Protein AF-A0A2P4PQG3-F1 (afdb_monomer_lite)

Sequence (87 aa):
MGNRNSAQIRHFRKKKQDNCTIKNTYKFIDGRKYFKNKEWIYPLPVDEEECDRSQLQHFLFHHIWEENFSSPVKQILENGGKVLDVR

Foldseek 3Di:
DDDDDDDDPPPPPPPPPPPDPCPQQWDDDPNDIDGPDPVPPPVDDPDDVSVVVVVVVQVVVCVVVVDNDDDPCPVVVVVPHDDDDDD

Structure (mmCIF, N/CA/C/O backbone):
data_AF-A0A2P4PQG3-F1
#
_entry.id   AF-A0A2P4PQG3-F1
#
loop_
_atom_site.group_PDB
_atom_site.id
_atom_site.type_symbol
_atom_site.label_atom_id
_atom_site.label_alt_id
_atom_site.label_comp_id
_atom_site.label_asym_id
_atom_site.label_entity_id
_atom_site.label_seq_id
_atom_site.pdbx_PDB_ins_code
_atom_site.Cartn_x
_atom_site.Cartn_y
_atom_site.Cartn_z
_atom_site.occupancy
_atom_site.B_iso_or_equiv
_atom_site.auth_seq_id
_atom_site.auth_comp_id
_atom_site.auth_asym_id
_atom_site.auth_atom_id
_atom_site.pdbx_PDB_model_num
ATOM 1 N N . MET A 1 1 ? -62.012 -12.272 2.582 1.00 45.41 1 MET A N 1
ATOM 2 C CA . MET A 1 1 ? -61.121 -13.000 3.511 1.00 45.41 1 MET A CA 1
ATOM 3 C C . MET A 1 1 ? -59.774 -13.171 2.827 1.00 45.41 1 MET A C 1
ATOM 5 O O . MET A 1 1 ? -59.717 -13.847 1.814 1.00 45.41 1 MET A O 1
ATOM 9 N N . GLY A 1 2 ? -58.723 -12.497 3.289 1.00 43.88 2 GLY A N 1
ATOM 10 C CA . GLY A 1 2 ? -57.404 -12.571 2.652 1.00 43.88 2 GLY A CA 1
ATOM 11 C C . GLY A 1 2 ? -56.348 -11.955 3.555 1.00 43.88 2 GLY A C 1
ATOM 12 O O . GLY A 1 2 ? -56.051 -10.771 3.443 1.00 43.88 2 GLY A O 1
ATOM 13 N N . ASN A 1 3 ? -55.859 -12.749 4.504 1.00 46.19 3 ASN A N 1
ATOM 14 C CA . ASN A 1 3 ? -54.905 -12.327 5.521 1.00 46.19 3 ASN A CA 1
ATOM 15 C C . ASN A 1 3 ? -53.487 -12.311 4.919 1.00 46.19 3 ASN A C 1
ATOM 17 O O . ASN A 1 3 ? -53.006 -13.352 4.472 1.00 46.19 3 ASN A O 1
ATOM 21 N N . ARG A 1 4 ? -52.822 -11.149 4.867 1.00 52.06 4 ARG A N 1
ATOM 22 C CA . ARG A 1 4 ? -51.430 -11.020 4.398 1.00 52.06 4 ARG A CA 1
ATOM 23 C C . ARG A 1 4 ? -50.504 -10.894 5.603 1.00 52.06 4 ARG A C 1
ATOM 25 O O . ARG A 1 4 ? -50.146 -9.793 6.004 1.00 52.06 4 ARG A O 1
ATOM 32 N N . ASN A 1 5 ? -50.100 -12.027 6.164 1.00 49.19 5 ASN A N 1
ATOM 33 C CA . ASN A 1 5 ? -49.021 -12.057 7.144 1.00 49.19 5 ASN A CA 1
ATOM 34 C C . ASN A 1 5 ? -47.685 -11.989 6.392 1.00 49.19 5 ASN A C 1
ATOM 36 O O . ASN A 1 5 ? -47.190 -13.000 5.898 1.00 49.19 5 ASN A O 1
ATOM 40 N N . SER A 1 6 ? -47.107 -10.794 6.270 1.00 58.31 6 SER A N 1
ATOM 41 C CA . SER A 1 6 ? -45.732 -10.627 5.795 1.00 58.31 6 SER A CA 1
ATOM 42 C C . SER A 1 6 ? -44.765 -11.103 6.883 1.00 58.31 6 SER A C 1
ATOM 44 O O . SER A 1 6 ? -44.546 -10.410 7.877 1.00 58.31 6 SER A O 1
ATOM 46 N N . ALA A 1 7 ? -44.195 -12.296 6.717 1.00 55.50 7 ALA A N 1
ATOM 47 C CA . ALA A 1 7 ? -43.150 -12.796 7.601 1.00 55.50 7 ALA A CA 1
ATOM 48 C C . ALA A 1 7 ? -41.859 -11.983 7.390 1.00 55.50 7 ALA A C 1
ATOM 50 O O . ALA A 1 7 ? -41.165 -12.147 6.390 1.00 55.50 7 ALA A O 1
ATOM 51 N N . GLN A 1 8 ? -41.523 -11.098 8.332 1.00 55.88 8 GLN A N 1
ATOM 52 C CA . GLN A 1 8 ? -40.192 -10.496 8.399 1.00 55.88 8 GLN A CA 1
ATOM 53 C C . GLN A 1 8 ? -39.182 -11.576 8.807 1.00 55.88 8 GLN A C 1
ATOM 55 O O . GLN A 1 8 ? -39.096 -11.964 9.975 1.00 55.88 8 GLN A O 1
ATOM 60 N N . ILE A 1 9 ? -38.407 -12.067 7.838 1.00 52.72 9 ILE A N 1
ATOM 61 C CA . ILE A 1 9 ? -37.271 -12.956 8.086 1.00 52.72 9 ILE A CA 1
ATOM 62 C C . ILE A 1 9 ? -36.178 -12.124 8.764 1.00 52.72 9 ILE A C 1
ATOM 64 O O . ILE A 1 9 ? -35.391 -11.432 8.123 1.00 52.72 9 ILE A O 1
ATOM 68 N N . ARG A 1 10 ? -36.139 -12.166 10.097 1.00 56.69 10 ARG A N 1
ATOM 69 C CA . ARG A 1 10 ? -35.016 -11.634 10.871 1.00 56.69 10 ARG A CA 1
ATOM 70 C C . ARG A 1 10 ? -33.839 -12.585 10.687 1.00 56.69 10 ARG A C 1
ATOM 72 O O . ARG A 1 10 ? -33.795 -13.644 11.311 1.00 56.69 10 ARG A O 1
ATOM 79 N N . HIS A 1 11 ? -32.881 -12.214 9.841 1.00 47.88 11 HIS A N 1
ATOM 80 C CA . HIS A 1 11 ? -31.573 -12.862 9.810 1.00 47.88 11 HIS A CA 1
ATOM 81 C C . HIS A 1 11 ? -30.856 -12.588 11.138 1.00 47.88 11 HIS A C 1
ATOM 83 O O . HIS A 1 11 ? -30.089 -11.638 11.275 1.00 47.88 11 HIS A O 1
ATOM 89 N N . PHE A 1 12 ? -31.110 -13.422 12.146 1.00 55.97 12 PHE A N 1
ATOM 90 C CA . PHE A 1 12 ? -30.273 -13.465 13.334 1.00 55.97 12 PHE A CA 1
ATOM 91 C C . PHE A 1 12 ? -28.901 -13.982 12.909 1.00 55.97 12 PHE A C 1
ATOM 93 O O . PHE A 1 12 ? -28.693 -15.184 12.732 1.00 55.97 12 PHE A O 1
ATOM 100 N N . ARG A 1 13 ? -27.953 -13.058 12.728 1.00 56.81 13 ARG A N 1
ATOM 101 C CA . ARG A 1 13 ? -26.536 -13.382 12.586 1.00 56.81 13 ARG A CA 1
ATOM 102 C C . ARG A 1 13 ? -26.112 -14.051 13.893 1.00 56.81 13 ARG A C 1
ATOM 104 O O . ARG A 1 13 ? -25.844 -13.371 14.881 1.00 56.81 13 ARG A O 1
ATOM 111 N N . LYS A 1 14 ? -26.115 -15.389 13.931 1.00 50.91 14 LYS A N 1
ATOM 112 C CA . LYS A 1 14 ? -25.534 -16.150 15.043 1.00 50.91 14 LYS A CA 1
ATOM 113 C C . LYS A 1 14 ? -24.094 -15.666 15.188 1.00 50.91 14 LYS A C 1
ATOM 115 O O . LYS A 1 14 ? -23.278 -15.894 14.296 1.00 50.91 14 LYS A O 1
ATOM 120 N N . LYS A 1 15 ? -23.789 -14.962 16.283 1.00 51.94 15 LYS A N 1
ATOM 121 C CA . LYS A 1 15 ? -22.404 -14.704 16.679 1.00 51.94 15 LYS A CA 1
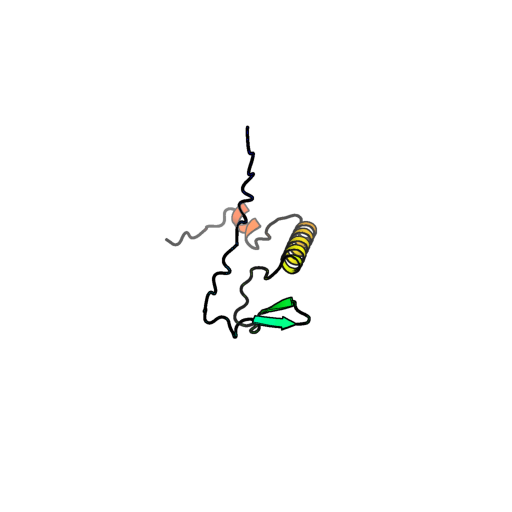ATOM 122 C C . LYS A 1 15 ? -21.778 -16.070 16.910 1.00 51.94 15 LYS A C 1
ATOM 124 O O . LYS A 1 15 ? -22.086 -16.741 17.891 1.00 51.94 15 LYS A O 1
ATOM 129 N N . LYS A 1 16 ? -20.961 -16.503 15.956 1.00 47.44 16 LYS A N 1
ATOM 130 C CA . LYS A 1 16 ? -20.117 -17.674 16.116 1.00 47.44 16 LYS A CA 1
ATOM 131 C C . LYS A 1 16 ? -19.147 -17.335 17.241 1.00 47.44 16 LYS A C 1
ATOM 133 O O . LYS A 1 16 ? -18.332 -16.425 17.111 1.00 47.44 16 LYS A O 1
ATOM 138 N N . GLN A 1 17 ? -19.324 -17.978 18.387 1.00 52.59 17 GLN A N 1
ATOM 139 C CA . GLN A 1 17 ? -18.392 -17.847 19.492 1.00 52.59 17 GLN A CA 1
ATOM 140 C C . GLN A 1 17 ? -17.193 -18.731 19.165 1.00 52.59 17 GLN A C 1
ATOM 142 O O . GLN A 1 17 ? -17.125 -19.893 19.554 1.00 52.59 17 GLN A O 1
ATOM 147 N N . ASP A 1 18 ? -16.281 -18.179 18.369 1.00 49.75 18 ASP A N 1
ATOM 148 C CA . ASP A 1 18 ? -14.998 -18.801 18.086 1.00 49.75 18 ASP A CA 1
ATOM 149 C C . ASP A 1 18 ? -14.144 -18.687 19.354 1.00 49.75 18 ASP A C 1
ATOM 151 O O . ASP A 1 18 ? -13.470 -17.685 19.599 1.00 49.75 18 ASP A O 1
ATOM 155 N N . ASN A 1 19 ? -14.207 -19.720 20.198 1.00 53.59 19 ASN A N 1
ATOM 156 C CA . ASN A 1 19 ? -13.227 -19.962 21.253 1.00 53.59 19 ASN A CA 1
ATOM 157 C C . ASN A 1 19 ? -11.885 -20.286 20.589 1.00 53.59 19 ASN A C 1
ATOM 159 O O . ASN A 1 19 ? -11.492 -21.440 20.465 1.00 53.59 19 ASN A O 1
ATOM 163 N N . CYS A 1 20 ? -11.205 -19.258 20.105 1.00 44.78 20 CYS A N 1
ATOM 164 C CA . CYS A 1 20 ? -9.862 -19.362 19.575 1.00 44.78 20 CYS A CA 1
ATOM 165 C C . CYS A 1 20 ? -8.909 -18.673 20.545 1.00 44.78 20 CYS A C 1
ATOM 167 O O . CYS A 1 20 ? -9.252 -17.696 21.214 1.00 44.78 20 CYS A O 1
ATOM 169 N N . THR A 1 21 ? -7.707 -19.222 20.625 1.00 50.75 21 THR A N 1
ATOM 170 C CA . THR A 1 21 ? -6.553 -18.883 21.466 1.00 50.75 21 THR A CA 1
ATOM 171 C C . THR A 1 21 ? -5.994 -17.464 21.203 1.00 50.75 21 THR A C 1
ATOM 173 O O . THR A 1 21 ? -4.797 -17.225 21.255 1.00 50.75 21 THR A O 1
ATOM 176 N N . ILE A 1 22 ? -6.868 -16.499 20.902 1.00 54.34 22 ILE A N 1
ATOM 177 C CA . ILE A 1 22 ? -6.622 -15.113 20.481 1.00 54.34 22 ILE A CA 1
ATOM 178 C C . ILE A 1 22 ? -6.651 -14.138 21.673 1.00 54.34 22 ILE A C 1
ATOM 180 O O . ILE A 1 22 ? -6.396 -12.944 21.521 1.00 54.34 22 ILE A O 1
ATOM 184 N N . LYS A 1 23 ? -6.923 -14.614 22.896 1.00 55.47 23 LYS A N 1
ATOM 185 C CA . LYS A 1 23 ? -7.044 -13.739 24.078 1.00 55.47 23 LYS A CA 1
ATOM 186 C C . LYS A 1 23 ? -5.789 -12.904 24.390 1.00 55.47 23 LYS A C 1
ATOM 188 O O . LYS A 1 23 ? -5.917 -11.938 25.128 1.00 55.47 23 LYS A O 1
ATOM 193 N N . ASN A 1 24 ? -4.617 -13.223 23.825 1.00 66.50 24 ASN A N 1
ATOM 194 C CA . ASN A 1 24 ? -3.358 -12.529 24.128 1.00 66.50 24 ASN A CA 1
ATOM 195 C C . ASN A 1 24 ? -2.653 -11.834 22.950 1.00 66.50 24 ASN A C 1
ATOM 197 O O . ASN A 1 24 ? -1.642 -11.175 23.181 1.00 66.50 24 ASN A O 1
ATOM 201 N N . THR A 1 25 ? -3.147 -11.930 21.714 1.00 78.06 25 THR A N 1
ATOM 202 C CA . THR A 1 25 ? -2.498 -11.297 20.543 1.00 78.06 25 THR A CA 1
ATOM 203 C C . THR A 1 25 ? -2.862 -9.830 20.361 1.00 78.06 25 THR A C 1
ATOM 205 O O . THR A 1 25 ? -2.112 -9.090 19.727 1.00 78.06 25 THR A O 1
ATOM 208 N N . TYR A 1 26 ? -3.994 -9.400 20.916 1.00 80.19 26 TYR A N 1
ATOM 209 C CA . TYR A 1 26 ? -4.534 -8.063 20.705 1.00 80.19 26 TYR A CA 1
ATOM 210 C C . TYR A 1 26 ? -4.740 -7.330 22.027 1.00 80.19 26 TYR A C 1
ATOM 212 O O . TYR A 1 26 ? -5.074 -7.938 23.043 1.00 80.19 26 TYR A O 1
ATOM 220 N N . LYS A 1 27 ? -4.553 -6.015 21.998 1.00 86.94 27 LYS A N 1
ATOM 221 C CA . LYS A 1 27 ? -4.885 -5.086 23.077 1.00 86.94 27 LYS A CA 1
ATOM 222 C C . LYS A 1 27 ? -5.920 -4.090 22.572 1.00 86.94 27 LYS A C 1
ATOM 224 O O . LYS A 1 27 ? -5.939 -3.777 21.386 1.00 86.94 27 LYS A O 1
ATOM 229 N N . PHE A 1 28 ? -6.756 -3.596 23.473 1.00 86.75 28 PHE A N 1
ATOM 230 C CA . PHE A 1 28 ? -7.688 -2.521 23.165 1.00 86.75 28 PHE A CA 1
ATOM 231 C C . PHE A 1 28 ? -7.180 -1.230 23.800 1.00 86.75 28 PHE A C 1
ATOM 233 O O . PHE A 1 28 ? -6.824 -1.234 24.977 1.00 86.75 28 PHE A O 1
ATOM 240 N N . ILE A 1 29 ? -7.109 -0.159 23.018 1.00 87.62 29 ILE A N 1
ATOM 241 C CA . ILE A 1 29 ? -6.786 1.194 23.481 1.00 87.62 29 ILE A CA 1
ATOM 242 C C . ILE A 1 29 ? -7.950 2.064 23.019 1.00 87.62 29 ILE A C 1
ATOM 244 O O . ILE A 1 29 ? -8.302 2.018 21.844 1.00 87.62 29 ILE A O 1
ATOM 248 N N . ASP A 1 30 ? -8.610 2.749 23.952 1.00 88.25 30 ASP A N 1
ATOM 249 C CA . ASP A 1 30 ? -9.777 3.606 23.686 1.00 88.25 30 ASP A CA 1
ATOM 250 C C 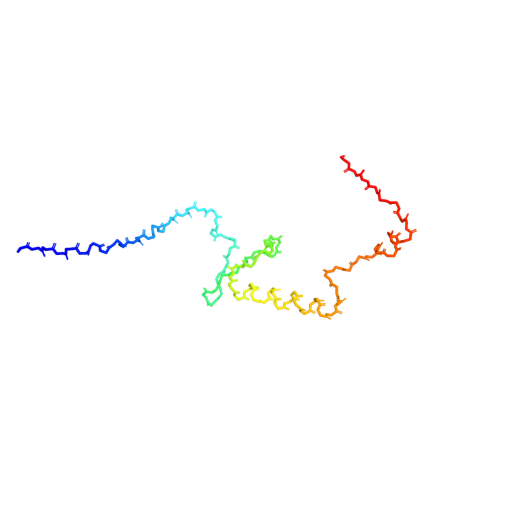. ASP A 1 30 ? -10.889 2.922 22.867 1.00 88.25 30 ASP A C 1
ATOM 252 O O . ASP A 1 30 ? -11.526 3.509 22.000 1.00 88.25 30 ASP A O 1
ATOM 256 N N . GLY A 1 31 ? -11.114 1.628 23.126 1.00 84.56 31 GLY A N 1
ATOM 257 C CA . GLY A 1 31 ? -12.120 0.818 22.428 1.00 84.56 31 GLY A CA 1
ATOM 258 C C . GLY A 1 31 ? -11.685 0.283 21.059 1.00 84.56 31 GLY A C 1
ATOM 259 O O . GLY A 1 31 ? -12.367 -0.579 20.503 1.00 84.56 31 GLY A O 1
ATOM 260 N N . ARG A 1 32 ? -10.525 0.702 20.546 1.00 83.19 32 ARG A N 1
ATOM 261 C CA . ARG A 1 32 ? -9.960 0.252 19.271 1.00 83.19 32 ARG A CA 1
ATOM 262 C C . ARG A 1 32 ? -8.954 -0.881 19.457 1.00 83.19 32 ARG A C 1
ATOM 264 O O . ARG A 1 32 ? -8.249 -0.944 20.462 1.00 83.19 32 ARG A O 1
ATOM 271 N N . LYS A 1 33 ? -8.918 -1.819 18.507 1.00 85.81 33 LYS A N 1
ATOM 272 C CA . LYS A 1 33 ? -8.135 -3.062 18.578 1.00 85.81 33 LYS A CA 1
ATOM 273 C C . LYS A 1 33 ? -6.756 -2.871 17.942 1.00 85.81 33 LYS A C 1
ATOM 275 O O . LYS A 1 33 ? -6.661 -2.453 16.802 1.00 85.81 33 LYS A O 1
ATOM 280 N N . TYR A 1 34 ? -5.706 -3.287 18.643 1.00 82.88 34 TYR A N 1
ATOM 281 C CA . TYR A 1 34 ? -4.316 -3.210 18.188 1.00 82.88 34 TYR A CA 1
ATOM 282 C C . TYR A 1 34 ? -3.580 -4.523 18.445 1.00 82.88 34 TYR A C 1
ATOM 284 O O . TYR A 1 34 ? -3.910 -5.250 19.384 1.00 82.88 34 TYR A O 1
ATOM 292 N N . PHE A 1 35 ? -2.536 -4.822 17.670 1.00 82.31 35 PHE A N 1
ATOM 293 C CA . PHE A 1 35 ? -1.636 -5.938 17.973 1.00 82.31 35 PHE A CA 1
ATOM 294 C C . PHE A 1 35 ? -0.805 -5.659 19.236 1.00 82.31 35 PHE A C 1
ATOM 296 O O . PHE A 1 35 ? -0.315 -4.549 19.464 1.00 82.31 35 PHE A O 1
ATOM 303 N N . LYS A 1 36 ? -0.666 -6.675 20.094 1.00 79.75 36 LYS A N 1
ATOM 304 C CA . LYS A 1 36 ? 0.067 -6.583 21.365 1.00 79.75 36 LYS A CA 1
ATOM 305 C C . LYS A 1 36 ? 1.578 -6.717 21.1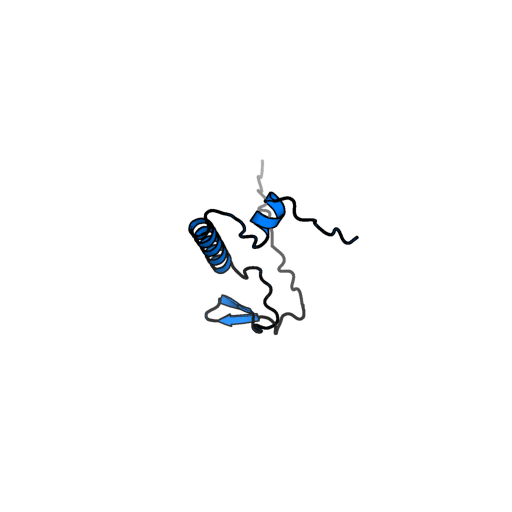63 1.00 79.75 36 LYS A C 1
ATOM 307 O O . LYS A 1 36 ? 2.325 -5.909 21.709 1.00 79.75 36 LYS A O 1
ATOM 312 N N . ASN A 1 37 ? 2.009 -7.699 20.367 1.00 74.25 37 ASN A N 1
ATOM 313 C CA . ASN A 1 37 ? 3.420 -7.947 20.065 1.00 74.25 37 ASN A CA 1
ATOM 314 C C . ASN A 1 37 ? 3.805 -7.336 18.717 1.00 74.25 37 ASN A C 1
ATOM 316 O O . ASN A 1 37 ? 3.186 -7.635 17.701 1.00 74.25 37 ASN A O 1
ATOM 320 N N . LYS A 1 38 ? 4.878 -6.538 18.711 1.00 67.06 38 LYS A N 1
ATOM 321 C CA . LYS A 1 38 ? 5.493 -5.991 17.488 1.00 67.06 38 LYS A CA 1
ATOM 322 C C . LYS A 1 38 ? 6.391 -6.994 16.752 1.00 67.06 38 LYS A C 1
ATOM 324 O O . LYS A 1 38 ? 6.847 -6.705 15.659 1.00 67.06 38 LYS A O 1
ATOM 329 N N . GLU A 1 39 ? 6.664 -8.153 17.339 1.00 66.81 39 GLU A N 1
ATOM 330 C CA . GLU A 1 39 ? 7.487 -9.192 16.701 1.00 66.81 39 GLU A CA 1
ATOM 331 C C . GLU A 1 39 ? 6.693 -10.021 15.680 1.00 66.81 39 GLU A C 1
ATOM 333 O O . GLU A 1 39 ? 7.265 -10.584 14.757 1.00 66.81 39 GLU A O 1
ATOM 338 N N . TRP A 1 40 ? 5.364 -10.066 15.824 1.00 60.38 40 TRP A N 1
ATOM 339 C CA . TRP A 1 40 ? 4.446 -10.814 14.962 1.00 60.38 40 TRP A CA 1
ATOM 340 C C . TRP A 1 40 ? 3.464 -9.829 14.329 1.00 60.38 40 TRP A C 1
ATOM 342 O O . TRP A 1 40 ? 2.255 -9.888 14.563 1.00 60.38 40 TRP A O 1
ATOM 352 N N . ILE A 1 41 ? 4.001 -8.851 13.595 1.00 65.88 41 ILE A N 1
ATOM 353 C CA . ILE A 1 41 ? 3.186 -7.877 12.869 1.00 65.88 41 ILE A CA 1
ATOM 354 C C . ILE A 1 41 ? 2.561 -8.622 11.699 1.00 65.88 41 ILE A C 1
ATOM 356 O O . ILE A 1 41 ? 3.200 -8.854 10.676 1.00 65.88 41 ILE A O 1
ATOM 360 N N . TYR A 1 42 ? 1.303 -9.019 11.857 1.00 72.44 42 TYR A N 1
ATOM 361 C CA . TYR A 1 42 ? 0.495 -9.335 10.697 1.00 72.44 42 TYR A CA 1
ATOM 362 C C . TYR A 1 42 ? 0.361 -8.038 9.889 1.00 72.44 42 TYR A C 1
ATOM 364 O O . TYR A 1 42 ? -0.113 -7.044 10.439 1.00 72.44 42 TYR A O 1
ATOM 372 N N . PRO A 1 43 ? 0.812 -8.002 8.627 1.00 73.12 43 PRO A N 1
ATOM 373 C CA . PRO A 1 43 ? 0.929 -6.751 7.886 1.00 73.12 43 PRO A CA 1
ATOM 374 C C . PRO A 1 43 ? -0.423 -6.204 7.412 1.00 73.12 43 PRO A C 1
ATOM 376 O O . PRO A 1 43 ? -0.459 -5.135 6.809 1.00 73.12 43 PRO A O 1
ATOM 379 N N . LEU A 1 44 ? -1.526 -6.926 7.644 1.00 83.50 44 LEU A N 1
ATOM 380 C CA . LEU A 1 44 ? -2.844 -6.468 7.222 1.00 83.50 44 LEU A CA 1
ATOM 381 C C . LEU A 1 44 ? -3.489 -5.551 8.273 1.00 83.50 44 LEU A C 1
ATOM 383 O O . LEU A 1 44 ? -3.357 -5.821 9.471 1.00 83.50 44 LEU A O 1
ATOM 387 N N . PRO A 1 45 ? -4.237 -4.525 7.826 1.00 87.19 45 PRO A N 1
ATOM 388 C CA . PRO A 1 45 ? -4.996 -3.636 8.698 1.00 87.19 45 PRO A CA 1
ATOM 389 C C . PRO A 1 45 ? -5.960 -4.383 9.622 1.00 87.19 45 PRO A C 1
ATOM 391 O O . PRO A 1 45 ? -6.598 -5.363 9.224 1.00 87.19 45 PRO A O 1
ATOM 394 N N . VAL A 1 46 ? -6.095 -3.895 10.853 1.00 86.19 46 VAL A N 1
ATOM 395 C CA . VAL A 1 46 ? -7.039 -4.428 11.844 1.00 86.19 46 VAL A CA 1
ATOM 396 C C . VAL A 1 46 ? -8.435 -3.821 11.684 1.00 86.19 46 VAL A C 1
ATOM 398 O O . VAL A 1 46 ? -9.425 -4.489 11.997 1.00 86.19 46 VAL A O 1
ATOM 401 N N . ASP A 1 47 ? -8.520 -2.582 11.198 1.00 87.81 47 ASP A N 1
ATOM 402 C CA . ASP A 1 47 ? -9.758 -1.827 11.004 1.00 87.81 47 ASP A CA 1
ATOM 403 C C . ASP A 1 47 ? -9.714 -0.904 9.772 1.00 87.81 47 ASP A C 1
ATOM 405 O O . ASP A 1 47 ? -8.724 -0.848 9.041 1.00 87.81 47 ASP A O 1
ATOM 409 N N . GLU A 1 48 ? -10.837 -0.227 9.522 1.00 90.00 48 GLU A N 1
ATOM 410 C CA . GLU A 1 48 ? -11.051 0.652 8.367 1.00 90.00 48 GLU A CA 1
ATOM 411 C C . GLU A 1 48 ? -10.106 1.860 8.381 1.00 90.00 48 GLU A C 1
ATOM 413 O O . GLU A 1 48 ? -9.452 2.133 7.382 1.00 90.00 48 GLU A O 1
ATOM 418 N N . GLU A 1 49 ? -9.906 2.497 9.535 1.00 89.81 49 GLU A N 1
ATOM 419 C CA . GLU A 1 49 ? -8.972 3.620 9.660 1.00 89.81 49 GLU A CA 1
ATOM 420 C C . GLU A 1 49 ? -7.509 3.217 9.374 1.00 89.81 49 GLU A C 1
ATOM 422 O O . GLU A 1 49 ? -6.752 3.980 8.771 1.00 89.81 49 GLU A O 1
ATOM 427 N N . GLU A 1 50 ? -7.062 2.025 9.793 1.00 89.19 50 GLU A N 1
ATOM 428 C CA . GLU A 1 50 ? -5.736 1.517 9.406 1.00 89.19 50 GLU A CA 1
ATOM 429 C C . GLU A 1 50 ? -5.650 1.203 7.905 1.00 89.19 50 GLU A C 1
ATOM 431 O O . GLU A 1 50 ? -4.571 1.332 7.309 1.00 89.19 50 GLU A O 1
ATOM 436 N N . CYS A 1 51 ? -6.767 0.801 7.294 1.00 92.06 51 CYS A N 1
ATOM 437 C CA . CYS A 1 51 ? -6.867 0.584 5.857 1.00 92.06 51 CYS A CA 1
ATOM 438 C C . CYS A 1 51 ? -6.699 1.907 5.102 1.00 92.06 51 CYS A C 1
ATOM 440 O O . CYS A 1 51 ? -5.809 2.003 4.255 1.00 92.06 51 CYS A O 1
ATOM 442 N N . ASP A 1 52 ? -7.441 2.944 5.492 1.00 95.31 52 ASP A N 1
ATOM 443 C CA . ASP A 1 52 ? -7.357 4.287 4.912 1.00 95.31 52 AS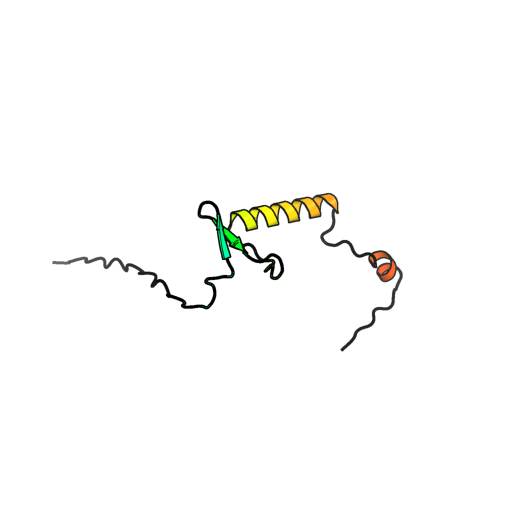P A CA 1
ATOM 444 C C . ASP A 1 52 ? -5.947 4.868 5.046 1.00 95.31 52 ASP A C 1
ATOM 446 O O . ASP A 1 52 ? -5.371 5.381 4.084 1.00 95.31 52 ASP A O 1
ATOM 450 N N . ARG A 1 53 ? -5.323 4.714 6.224 1.00 93.38 53 ARG A N 1
ATOM 451 C CA . ARG A 1 53 ? -3.930 5.133 6.443 1.00 93.38 53 ARG A CA 1
ATOM 452 C C . ARG A 1 53 ? -2.967 4.412 5.494 1.00 93.38 53 ARG A C 1
ATOM 454 O O . ARG A 1 53 ? -2.039 5.034 4.978 1.00 93.38 53 ARG A O 1
ATOM 461 N N . SER A 1 54 ? -3.170 3.113 5.271 1.00 92.00 54 SER A N 1
ATOM 462 C CA . SER A 1 54 ? -2.332 2.310 4.370 1.00 92.00 54 SER A CA 1
ATOM 463 C C . SER A 1 54 ? -2.533 2.704 2.905 1.00 92.00 54 SER A C 1
ATOM 465 O O . SER A 1 54 ? -1.559 2.794 2.158 1.00 92.00 54 SER A O 1
ATOM 467 N N . GLN A 1 55 ? -3.768 3.004 2.502 1.00 94.56 55 GLN A N 1
ATOM 468 C CA . GLN A 1 55 ? -4.083 3.516 1.167 1.00 94.56 55 GLN A CA 1
ATOM 469 C C . GLN A 1 55 ? -3.447 4.887 0.927 1.00 94.56 55 GLN A C 1
ATOM 471 O O . GLN A 1 55 ? -2.772 5.083 -0.082 1.00 94.56 55 GLN A O 1
ATOM 476 N N . LEU A 1 56 ? -3.586 5.819 1.873 1.00 95.81 56 LEU A N 1
ATOM 477 C CA . LEU A 1 56 ? -2.960 7.137 1.786 1.00 95.81 56 LEU A CA 1
ATOM 478 C C . LEU A 1 56 ? -1.436 7.025 1.661 1.00 95.81 56 LEU A C 1
ATOM 480 O O . LEU A 1 56 ? -0.832 7.669 0.805 1.00 95.81 56 LEU A O 1
ATOM 484 N N . GLN A 1 57 ? -0.819 6.176 2.487 1.00 93.50 57 GLN A N 1
ATOM 485 C CA . GLN A 1 57 ? 0.617 5.910 2.432 1.00 93.50 57 GLN A CA 1
ATOM 486 C C . GLN A 1 57 ? 1.040 5.362 1.060 1.00 93.50 57 GLN A C 1
ATOM 488 O O . GLN A 1 57 ? 2.045 5.809 0.509 1.00 93.50 57 GLN A O 1
ATOM 493 N N . HIS A 1 58 ? 0.265 4.437 0.488 1.00 90.50 58 HIS A N 1
ATOM 494 C CA . HIS A 1 58 ? 0.508 3.914 -0.855 1.00 90.50 58 HIS A CA 1
ATOM 495 C C . HIS A 1 58 ? 0.466 5.020 -1.919 1.00 90.50 58 HIS A C 1
ATOM 497 O O . HIS A 1 58 ? 1.401 5.129 -2.712 1.00 90.50 58 HIS A O 1
ATOM 503 N N . PHE A 1 59 ? -0.559 5.877 -1.911 1.00 93.25 59 PHE A N 1
ATOM 504 C CA . PHE A 1 59 ? -0.667 6.969 -2.882 1.00 93.25 59 PHE A CA 1
ATOM 505 C C . PHE A 1 59 ? 0.454 8.000 -2.748 1.00 93.25 59 PHE A C 1
ATOM 507 O O . PHE A 1 59 ? 0.959 8.474 -3.763 1.00 93.25 59 PHE A O 1
ATOM 514 N N . LEU A 1 60 ? 0.874 8.323 -1.522 1.00 94.25 60 LEU A N 1
ATOM 515 C CA . LEU A 1 60 ? 2.021 9.199 -1.264 1.00 94.25 60 LEU A CA 1
ATOM 516 C C . LEU A 1 60 ? 3.303 8.640 -1.874 1.00 94.25 60 LEU A C 1
ATOM 518 O O . LEU A 1 60 ? 4.016 9.347 -2.578 1.00 94.25 60 LEU A O 1
ATOM 522 N N . PHE A 1 61 ? 3.580 7.364 -1.632 1.00 90.12 61 PHE A N 1
ATOM 523 C CA . PHE A 1 61 ? 4.747 6.698 -2.195 1.00 90.12 61 PHE A CA 1
ATOM 524 C C . PHE A 1 61 ? 4.704 6.615 -3.715 1.00 90.12 61 PHE A C 1
ATOM 526 O O . PHE A 1 61 ? 5.714 6.882 -4.359 1.00 90.12 61 PHE A O 1
ATOM 533 N N . HIS A 1 62 ? 3.536 6.324 -4.282 1.00 89.81 62 HIS A N 1
ATOM 534 C CA . HIS A 1 62 ? 3.348 6.354 -5.725 1.00 89.81 62 HIS A CA 1
ATOM 535 C C . HIS A 1 62 ? 3.646 7.744 -6.307 1.00 89.81 62 HIS A C 1
ATOM 537 O O . HIS A 1 62 ? 4.333 7.844 -7.314 1.00 89.81 62 HIS A O 1
ATOM 543 N N . HIS A 1 63 ? 3.200 8.820 -5.650 1.00 91.50 63 HIS A N 1
ATOM 544 C CA . HIS A 1 63 ? 3.499 10.187 -6.091 1.00 91.50 63 HIS A CA 1
ATOM 545 C C . HIS A 1 63 ? 4.978 10.559 -5.934 1.00 91.50 63 HIS A C 1
ATOM 547 O O . HIS A 1 63 ? 5.509 11.271 -6.773 1.00 91.50 63 HIS A O 1
ATOM 553 N N . ILE A 1 64 ? 5.646 10.104 -4.870 1.00 90.62 64 ILE A N 1
ATOM 554 C CA . ILE A 1 64 ? 7.066 10.409 -4.630 1.00 90.62 64 ILE A CA 1
ATOM 555 C C . ILE A 1 64 ? 7.967 9.687 -5.633 1.00 90.62 64 ILE A C 1
ATOM 557 O O . ILE A 1 64 ? 8.954 10.258 -6.090 1.00 90.62 64 ILE A O 1
ATOM 561 N N . TRP A 1 65 ? 7.667 8.424 -5.933 1.00 86.94 65 TRP A N 1
ATOM 562 C CA . TRP A 1 65 ? 8.492 7.614 -6.826 1.00 86.94 65 TRP A CA 1
ATOM 563 C C . TRP A 1 65 ? 8.082 7.702 -8.292 1.00 86.94 65 TRP A C 1
ATOM 565 O O . TRP A 1 65 ? 8.840 7.229 -9.132 1.00 86.94 65 TRP A O 1
ATOM 575 N N . GLU A 1 66 ? 6.899 8.250 -8.587 1.00 86.88 66 GLU A N 1
ATOM 576 C CA . GLU A 1 66 ? 6.256 8.253 -9.914 1.00 86.88 66 GLU A CA 1
ATOM 577 C C . GLU A 1 66 ? 6.147 6.853 -10.560 1.00 86.88 66 GLU A C 1
ATOM 579 O O . GLU A 1 66 ? 5.794 6.699 -11.727 1.00 86.88 66 GLU A O 1
ATOM 584 N N . GLU A 1 67 ? 6.419 5.800 -9.788 1.00 77.81 67 GLU A N 1
ATOM 585 C CA . GLU A 1 67 ? 6.451 4.407 -10.202 1.00 77.81 67 GLU A CA 1
ATOM 586 C C . GLU A 1 67 ? 5.919 3.530 -9.059 1.00 77.81 67 GLU A C 1
ATOM 588 O O . GLU A 1 67 ? 6.014 3.855 -7.874 1.00 77.81 67 GLU A O 1
ATOM 593 N N . ASN A 1 68 ? 5.366 2.367 -9.409 1.00 77.00 68 ASN A N 1
ATOM 594 C CA . ASN A 1 68 ? 4.849 1.408 -8.424 1.00 77.00 68 ASN A CA 1
ATOM 595 C C . ASN A 1 68 ? 5.950 0.619 -7.704 1.00 77.00 68 ASN A C 1
ATOM 597 O O . ASN A 1 68 ? 5.697 0.004 -6.669 1.00 77.00 68 ASN A O 1
ATOM 601 N N . PHE A 1 69 ? 7.152 0.579 -8.277 1.00 73.44 69 PHE A N 1
ATOM 602 C CA . PHE A 1 69 ? 8.250 -0.235 -7.784 1.00 73.44 69 PHE A CA 1
ATOM 603 C C . PHE A 1 69 ? 9.584 0.372 -8.206 1.00 73.44 69 PHE A C 1
ATOM 605 O O . PHE A 1 69 ? 9.790 0.649 -9.382 1.00 73.44 69 PHE A O 1
ATOM 612 N N . SER A 1 70 ? 10.504 0.514 -7.255 1.00 74.12 70 SER A N 1
ATOM 613 C CA . SER A 1 70 ? 11.888 0.891 -7.529 1.00 74.12 70 SER A CA 1
ATOM 614 C C . SER A 1 70 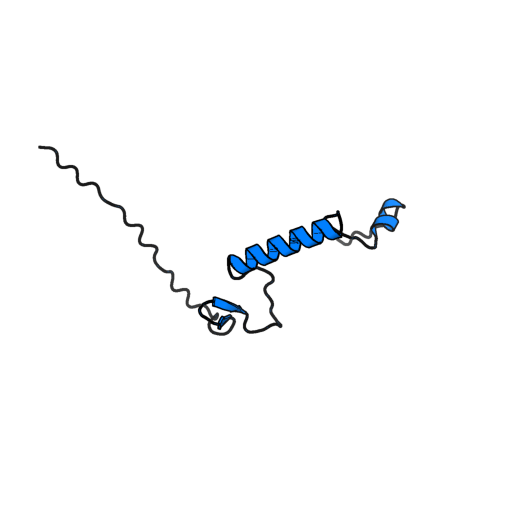? 12.767 -0.350 -7.420 1.00 74.12 70 SER A C 1
ATOM 616 O O . SER A 1 70 ? 12.911 -0.932 -6.343 1.00 74.12 70 SER A O 1
ATOM 618 N N . SER A 1 71 ? 13.325 -0.783 -8.552 1.00 80.25 71 SER A N 1
ATOM 619 C CA . SER A 1 71 ? 14.250 -1.912 -8.595 1.00 80.25 71 SER A CA 1
ATOM 620 C C . SER A 1 71 ? 15.689 -1.423 -8.729 1.00 80.25 71 SER A C 1
ATOM 622 O O . SER A 1 71 ? 16.001 -0.778 -9.734 1.00 80.25 71 SER A O 1
ATOM 624 N N . PRO A 1 72 ? 16.611 -1.799 -7.823 1.00 80.81 72 PRO A N 1
ATOM 625 C CA . PRO A 1 72 ? 18.026 -1.458 -7.975 1.00 80.81 72 PRO A CA 1
ATOM 626 C C . PRO A 1 72 ? 18.674 -2.164 -9.177 1.00 80.81 72 PRO A C 1
ATOM 628 O O . PRO A 1 72 ? 19.781 -1.817 -9.574 1.00 80.81 72 PRO A O 1
ATOM 631 N N . VAL A 1 73 ? 17.993 -3.151 -9.768 1.00 86.94 73 VAL A N 1
ATOM 632 C CA . VAL A 1 73 ? 18.479 -3.916 -10.921 1.00 86.94 73 VAL A CA 1
ATOM 633 C C . VAL A 1 73 ? 17.827 -3.499 -12.242 1.00 86.94 73 VAL A C 1
ATOM 635 O O . VAL A 1 73 ? 18.129 -4.114 -13.259 1.00 86.94 73 VAL A O 1
ATOM 638 N N . LYS A 1 74 ? 16.979 -2.456 -12.268 1.00 84.88 74 LYS A N 1
ATOM 639 C CA . LYS A 1 74 ? 16.255 -2.016 -13.481 1.00 84.88 74 LYS A CA 1
ATOM 640 C C . LYS A 1 74 ? 17.202 -1.802 -14.667 1.00 84.88 74 LYS A C 1
ATOM 642 O O . LYS A 1 74 ? 17.067 -2.473 -15.682 1.00 84.88 74 LYS A O 1
ATOM 647 N N . GLN A 1 75 ? 18.237 -0.983 -14.480 1.00 86.00 75 GLN A N 1
ATOM 648 C CA . GLN A 1 75 ? 19.249 -0.719 -15.511 1.00 86.00 75 GLN A CA 1
ATOM 649 C C . GLN A 1 75 ? 20.033 -1.974 -15.914 1.00 86.00 75 GLN A C 1
ATOM 651 O O . GLN A 1 75 ? 20.370 -2.155 -17.078 1.00 86.00 75 GLN A O 1
ATOM 656 N N . ILE A 1 76 ? 20.334 -2.857 -14.957 1.00 88.94 76 ILE A N 1
ATOM 657 C CA . ILE A 1 76 ? 21.070 -4.099 -15.229 1.00 88.94 76 ILE A CA 1
ATOM 658 C C . ILE A 1 76 ? 20.227 -5.014 -16.120 1.00 88.94 76 ILE A C 1
ATOM 660 O O . ILE A 1 76 ? 20.752 -5.593 -17.064 1.00 88.94 76 ILE A O 1
ATOM 664 N N . LEU A 1 77 ? 18.925 -5.117 -15.851 1.00 88.31 77 LEU A N 1
ATOM 665 C CA . LEU A 1 77 ? 17.990 -5.909 -16.646 1.00 88.31 77 LEU A CA 1
ATOM 666 C C . LEU A 1 77 ? 17.764 -5.301 -18.037 1.00 88.31 77 LEU A C 1
ATOM 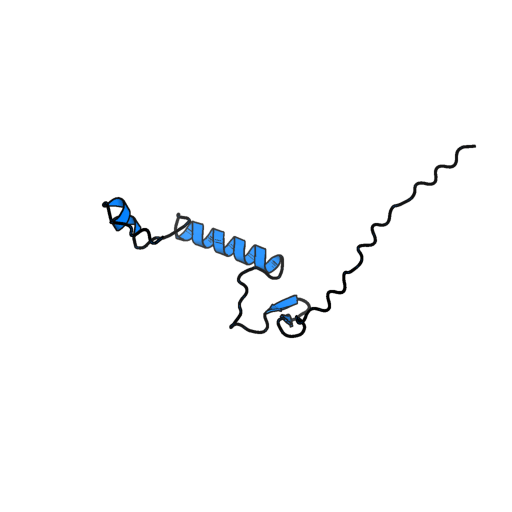668 O O . LEU A 1 77 ? 17.817 -6.032 -19.022 1.00 88.31 77 LEU A O 1
ATOM 672 N N . GLU A 1 78 ? 17.592 -3.979 -18.132 1.00 89.62 78 GLU A N 1
ATOM 673 C CA . GLU A 1 78 ? 17.468 -3.256 -19.410 1.00 89.62 78 GLU A CA 1
ATOM 674 C C . GLU A 1 78 ? 18.720 -3.415 -20.290 1.00 89.62 78 GLU A C 1
ATOM 676 O O . GLU A 1 78 ? 18.611 -3.548 -21.507 1.00 89.62 78 GLU A O 1
ATOM 681 N N . ASN A 1 79 ? 19.903 -3.506 -19.676 1.00 91.88 79 ASN A N 1
ATOM 682 C CA . ASN A 1 79 ? 21.177 -3.731 -20.363 1.00 91.88 79 ASN A CA 1
ATOM 683 C C . ASN A 1 79 ? 21.486 -5.220 -20.641 1.00 91.88 79 ASN A C 1
ATOM 685 O O . ASN A 1 79 ? 22.596 -5.545 -21.065 1.00 91.88 79 ASN A O 1
ATOM 689 N N . GLY A 1 80 ? 20.538 -6.136 -20.410 1.00 90.81 80 GLY A N 1
ATOM 690 C CA . GLY A 1 80 ? 20.691 -7.564 -20.723 1.00 90.81 80 GLY A CA 1
ATOM 691 C C . GLY A 1 80 ? 21.277 -8.427 -19.597 1.00 90.81 80 GLY A C 1
ATOM 692 O O . GLY A 1 80 ? 21.922 -9.445 -19.861 1.00 90.81 80 GLY A O 1
ATOM 693 N N . GLY A 1 81 ? 21.075 -8.039 -18.337 1.00 90.31 81 GLY A N 1
ATOM 694 C CA . GLY A 1 81 ? 21.487 -8.802 -17.160 1.00 90.31 81 GLY A CA 1
ATOM 695 C C . GLY A 1 81 ? 20.915 -10.223 -17.138 1.00 90.31 81 GLY A C 1
ATOM 696 O O . GLY A 1 81 ? 19.743 -10.451 -17.433 1.00 90.31 81 GLY A O 1
ATOM 697 N N . LYS A 1 82 ? 21.745 -11.203 -16.766 1.00 88.50 82 LYS A N 1
ATOM 698 C CA . LYS A 1 82 ? 21.332 -12.611 -16.677 1.00 88.50 82 LYS A CA 1
ATOM 699 C C . LYS A 1 82 ? 20.545 -12.859 -15.391 1.00 88.50 82 LYS A C 1
ATOM 701 O O . LYS A 1 82 ? 21.062 -12.637 -14.299 1.00 88.50 82 LYS A O 1
ATOM 706 N N . VAL A 1 83 ? 19.323 -13.365 -15.534 1.00 88.81 83 VAL A N 1
ATOM 707 C CA . VAL A 1 83 ? 18.460 -13.777 -14.420 1.00 88.81 83 VAL A CA 1
ATOM 708 C C . VAL A 1 83 ? 18.643 -15.273 -14.181 1.00 88.81 83 VAL A C 1
ATOM 710 O O . VAL A 1 83 ? 18.525 -16.073 -15.108 1.00 88.81 83 VAL A O 1
ATOM 713 N N . LEU A 1 84 ? 18.959 -15.647 -12.943 1.00 88.56 84 LEU A N 1
ATOM 714 C CA . LEU A 1 84 ? 18.974 -17.041 -12.506 1.00 88.56 84 LEU A CA 1
ATOM 715 C C . LEU A 1 84 ? 17.548 -17.455 -12.142 1.00 88.56 84 LEU A C 1
ATOM 717 O O . LEU A 1 84 ? 16.968 -16.896 -11.214 1.00 88.56 84 LEU A O 1
ATOM 721 N N . ASP A 1 85 ? 17.007 -18.430 -12.866 1.00 85.75 85 ASP A N 1
ATOM 722 C CA . ASP A 1 85 ? 15.759 -19.099 -12.503 1.00 85.75 85 ASP A CA 1
ATOM 723 C C . ASP A 1 85 ? 16.102 -20.338 -11.667 1.00 85.75 85 ASP A C 1
ATOM 725 O O . ASP A 1 85 ? 16.801 -21.240 -12.139 1.00 85.75 85 ASP A O 1
ATOM 729 N N . VAL A 1 86 ? 15.680 -20.350 -10.404 1.00 75.81 86 VAL A N 1
ATOM 730 C CA . VAL A 1 86 ? 15.897 -21.475 -9.489 1.00 75.81 86 VAL A CA 1
ATOM 731 C C . VAL A 1 86 ? 14.567 -22.203 -9.353 1.00 75.81 86 VAL A C 1
ATOM 733 O O . VAL A 1 86 ? 13.635 -21.683 -8.740 1.00 75.81 86 VAL A O 1
ATOM 736 N N . ARG A 1 87 ? 14.486 -23.384 -9.972 1.00 63.25 87 ARG A N 1
ATOM 737 C CA . ARG A 1 87 ? 13.371 -24.325 -9.817 1.00 63.25 87 ARG A CA 1
ATOM 738 C C . ARG A 1 87 ? 13.484 -25.143 -8.540 1.00 63.25 87 ARG A C 1
ATOM 740 O O . ARG A 1 87 ? 14.628 -25.466 -8.152 1.00 63.25 87 ARG A O 1
#

Organism: Rhizophagus irregularis (strain DAOM 181602 / DAOM 197198 / MUCL 43194) (NCBI:txid747089)

pLDDT: mean 75.6, std 16.23, range [43.88, 95.81]

Radius of gyration: 25.06 Å; chains: 1; bounding box: 83×35×45 Å

Secondary structure (DSSP, 8-state):
--------------------S-TTTEEEETTEEEES-SSS--SS-SSHHHHHHHHHHHHHHHHHHSSS---TTHHHHHTTPPPP---